Protein AF-A0A526PPE5-F1 (afdb_monomer)

pLDDT: mean 97.27, std 4.37, range [71.31, 98.69]

Foldseek 3Di:
DWDDWDQDPVNQKIWIADPVRDIDMDGPVVCVVPPPDD

Sequence (38 aa):
MLTKALIGDEGRTIELSWENGTRTRFHAMWLRDNALDD

Radius of gyration: 10.95 Å; Cα contacts (8 Å, |Δi|>4): 52; chains: 1; bounding box: 30×16×24 Å

Nearest PDB structures (foldseek):
  6npc-assembly1_B  TM=9.503E-01  e=1.414E-02  Leisingera caerulea
  6npb-assembly1_A  TM=9.562E-01  e=1.733E-02  Leisingera caerulea
  3o2g-assembly1_A  TM=9.622E-01  e=1.012E-01  Homo sapiens
  6mf4-assembly1_A  TM=7.886E-01  e=9.508E-01  Saccharomyces cerevisiae S288C
  6mf5-assembly1_A  TM=7.618E-01  e=1.429E+00  Saccharomyces cerevisiae S288C

Solvent-accessible surface area (backbone atoms only — not comparable to full-atom values): 2372 Å² total; per-residue (Å²): 98,84,74,46,77,44,78,34,77,95,62,49,27,38,42,38,34,33,69,87,7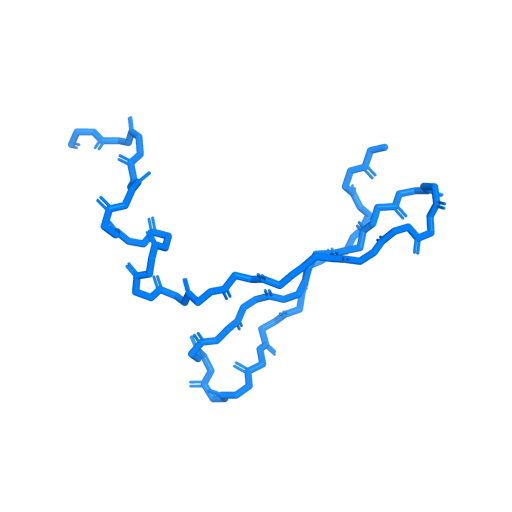0,51,73,49,75,46,47,42,67,59,52,64,77,63,54,89,74,135

Structure (mmCIF, N/CA/C/O backbone):
data_AF-A0A526PPE5-F1
#
_entry.id   AF-A0A526PPE5-F1
#
loop_
_atom_site.group_PDB
_atom_site.id
_atom_site.type_symbol
_atom_site.label_atom_id
_atom_site.label_alt_id
_atom_site.label_comp_id
_atom_site.label_asym_id
_atom_site.label_entity_id
_atom_site.label_seq_id
_atom_site.pdbx_PDB_ins_code
_atom_site.Cartn_x
_atom_site.Cartn_y
_atom_site.Cartn_z
_a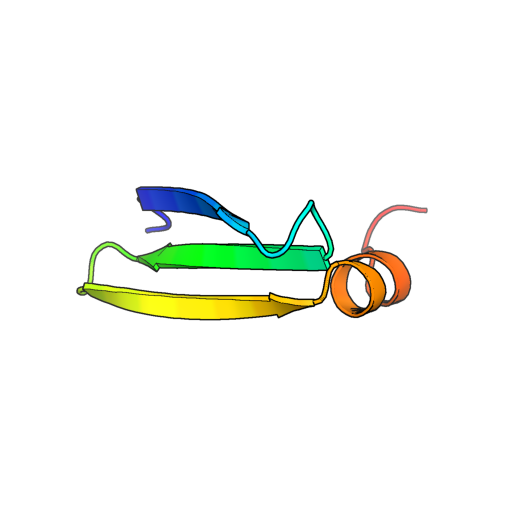tom_site.occupancy
_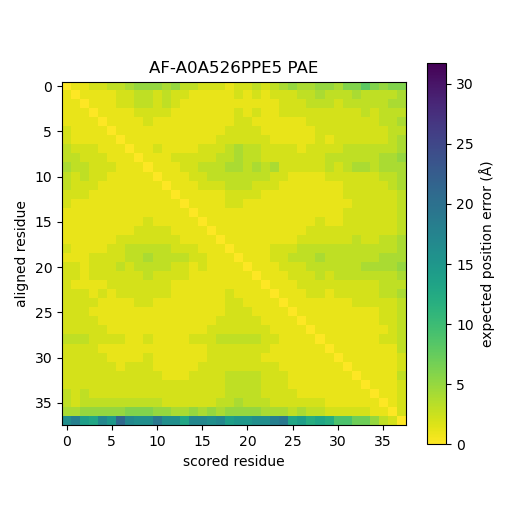atom_site.B_iso_or_equiv
_atom_site.auth_seq_id
_atom_site.auth_comp_id
_atom_site.auth_asym_id
_atom_site.auth_atom_id
_atom_site.pdbx_PDB_model_num
ATOM 1 N N . MET A 1 1 ? -0.862 4.162 13.780 1.00 95.62 1 MET A N 1
ATOM 2 C CA . MET A 1 1 ? 0.231 3.401 13.125 1.00 95.62 1 MET A CA 1
ATOM 3 C C . MET A 1 1 ? -0.254 2.701 11.855 1.00 95.62 1 MET A C 1
ATOM 5 O O . MET A 1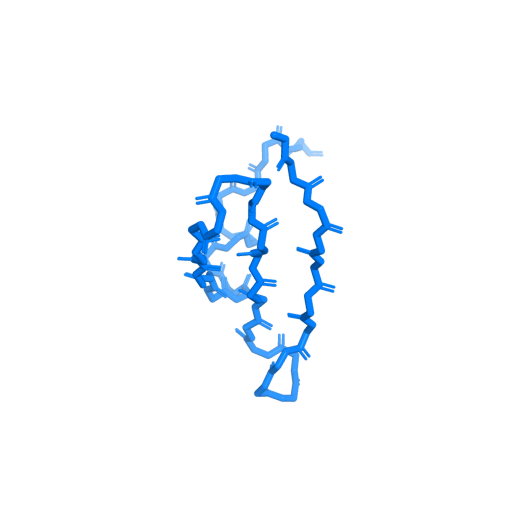 1 ? -1.466 2.604 11.671 1.00 95.62 1 MET A O 1
ATOM 9 N N . LEU A 1 2 ? 0.650 2.252 10.969 1.00 97.56 2 LEU A N 1
ATOM 10 C CA . LEU A 1 2 ? 0.296 1.346 9.861 1.00 97.56 2 LEU A CA 1
ATOM 11 C C . LEU A 1 2 ? -0.048 -0.029 10.449 1.00 97.56 2 LEU A C 1
ATOM 13 O O . LEU A 1 2 ? 0.718 -0.548 11.256 1.00 97.56 2 LEU A O 1
ATOM 17 N N . THR A 1 3 ? -1.183 -0.607 10.064 1.00 98.56 3 THR A N 1
ATOM 18 C CA . THR A 1 3 ? -1.666 -1.888 10.615 1.00 98.56 3 THR A CA 1
ATOM 19 C C . THR A 1 3 ? -1.757 -2.992 9.574 1.00 98.56 3 THR A C 1
ATOM 21 O O . THR A 1 3 ? -1.685 -4.169 9.922 1.00 98.56 3 THR A O 1
ATOM 24 N N . LYS A 1 4 ? -1.918 -2.640 8.293 1.00 98.62 4 LYS A N 1
ATOM 25 C CA . LYS A 1 4 ? -2.025 -3.614 7.205 1.00 98.62 4 LYS A CA 1
ATOM 26 C C . LYS A 1 4 ? -1.501 -3.042 5.896 1.00 98.62 4 LYS A C 1
ATOM 28 O O . LYS A 1 4 ? -1.695 -1.862 5.618 1.00 98.62 4 LYS A O 1
ATOM 33 N N . ALA A 1 5 ? -0.913 -3.911 5.082 1.00 98.44 5 ALA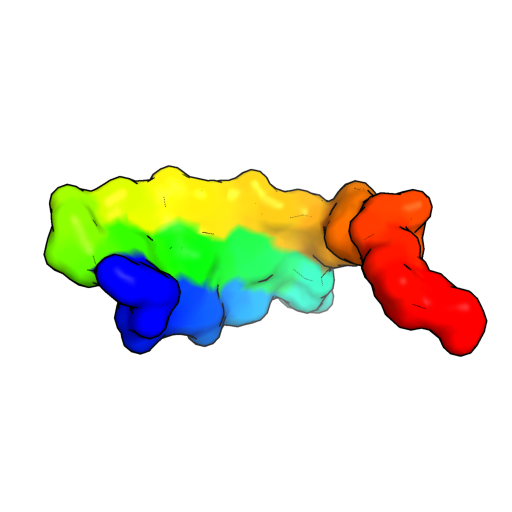 A N 1
ATOM 34 C CA . ALA A 1 5 ? -0.551 -3.639 3.701 1.00 98.44 5 ALA A CA 1
ATOM 35 C C . ALA A 1 5 ? -1.058 -4.785 2.818 1.00 98.44 5 ALA A C 1
ATOM 37 O O . ALA A 1 5 ? -0.847 -5.957 3.137 1.00 98.44 5 ALA A O 1
ATOM 38 N N . LEU A 1 6 ? -1.764 -4.456 1.740 1.00 98.56 6 LEU A N 1
ATOM 39 C CA . LEU A 1 6 ? -2.306 -5.422 0.788 1.00 98.56 6 LEU A CA 1
ATOM 40 C C . LEU A 1 6 ? -1.881 -5.052 -0.624 1.00 98.56 6 LEU A C 1
ATOM 42 O O . LEU A 1 6 ? -2.117 -3.931 -1.068 1.00 98.56 6 LEU A O 1
ATOM 46 N N . ILE A 1 7 ? -1.297 -6.013 -1.332 1.00 98.38 7 ILE A N 1
ATOM 47 C CA . ILE A 1 7 ? -1.008 -5.889 -2.759 1.00 98.38 7 ILE A CA 1
ATOM 48 C C . ILE A 1 7 ? -2.300 -6.170 -3.531 1.00 98.38 7 ILE A C 1
ATOM 50 O O . ILE A 1 7 ? -2.988 -7.155 -3.259 1.00 98.38 7 ILE A O 1
ATOM 54 N N . GLY A 1 8 ? -2.627 -5.303 -4.483 1.00 97.19 8 GLY A N 1
ATOM 55 C CA . GLY A 1 8 ? -3.814 -5.407 -5.324 1.00 97.19 8 GLY A CA 1
ATOM 56 C C . GLY A 1 8 ? -3.494 -5.172 -6.795 1.00 97.19 8 GLY A C 1
ATOM 57 O O . GLY A 1 8 ? -2.369 -4.818 -7.152 1.00 97.19 8 GLY A O 1
ATOM 58 N N . ASP A 1 9 ? -4.504 -5.363 -7.643 1.00 96.94 9 ASP A N 1
ATOM 59 C CA . ASP A 1 9 ? -4.419 -5.135 -9.094 1.00 96.94 9 ASP A CA 1
ATOM 60 C C . ASP A 1 9 ? -3.195 -5.822 -9.724 1.00 96.94 9 ASP A C 1
ATOM 62 O O . ASP A 1 9 ? -2.361 -5.188 -10.364 1.00 96.94 9 ASP A O 1
ATOM 66 N N . GLU A 1 10 ? -3.025 -7.118 -9.431 1.00 97.25 10 GLU A N 1
ATOM 67 C CA . GLU A 1 10 ? -1.901 -7.933 -9.924 1.00 97.25 10 GLU A CA 1
ATOM 68 C C . GLU A 1 10 ? -0.514 -7.326 -9.628 1.00 97.25 10 GLU A C 1
ATOM 70 O O . GLU A 1 10 ? 0.422 -7.462 -10.411 1.00 97.25 10 GLU A O 1
ATOM 75 N N . GLY A 1 11 ? -0.371 -6.623 -8.500 1.00 97.69 11 GLY A N 1
ATOM 76 C CA . GLY A 1 11 ? 0.889 -5.986 -8.108 1.00 97.69 11 GLY A CA 1
ATOM 77 C C . GLY A 1 11 ? 1.015 -4.519 -8.508 1.00 97.69 11 GLY A C 1
ATOM 78 O O . GLY A 1 11 ? 1.990 -3.871 -8.138 1.00 97.69 11 GLY A O 1
ATOM 79 N N . ARG A 1 12 ? 0.038 -3.953 -9.222 1.00 98.44 12 ARG A N 1
ATOM 80 C CA . ARG A 1 12 ? 0.093 -2.558 -9.687 1.00 98.44 12 ARG A CA 1
ATOM 81 C C . ARG A 1 12 ? -0.239 -1.550 -8.594 1.00 98.44 12 ARG A C 1
ATOM 83 O O . ARG A 1 12 ? 0.059 -0.363 -8.752 1.00 98.44 12 ARG A O 1
ATOM 90 N N . THR A 1 13 ? -0.852 -1.988 -7.494 1.00 98.62 13 THR A N 1
ATOM 91 C CA . THR A 1 13 ? -1.196 -1.114 -6.368 1.00 98.62 13 THR A CA 1
ATOM 92 C C . THR A 1 13 ? -0.926 -1.760 -5.016 1.00 98.62 13 THR A C 1
ATOM 94 O O . THR A 1 13 ? -0.923 -2.984 -4.876 1.00 98.62 13 THR A O 1
ATOM 97 N N . ILE A 1 14 ? -0.741 -0.913 -4.006 1.00 98.69 14 ILE A N 1
ATOM 98 C CA . ILE A 1 14 ? -0.771 -1.296 -2.596 1.00 98.69 14 ILE A CA 1
ATOM 99 C C . ILE A 1 14 ? -1.827 -0.459 -1.871 1.00 98.69 14 ILE A C 1
ATOM 101 O O . ILE A 1 14 ? -1.898 0.757 -2.062 1.00 98.69 14 ILE A O 1
ATOM 105 N N . GLU A 1 15 ? -2.655 -1.105 -1.053 1.00 98.69 15 GLU A N 1
ATOM 106 C CA . GLU A 1 15 ? -3.548 -0.447 -0.097 1.00 98.69 15 GLU A CA 1
ATOM 107 C C . GLU A 1 15 ? -2.963 -0.582 1.312 1.00 98.69 15 GLU A C 1
ATOM 109 O O . GLU A 1 15 ? -2.633 -1.680 1.768 1.00 98.69 15 GLU A O 1
ATOM 114 N N . L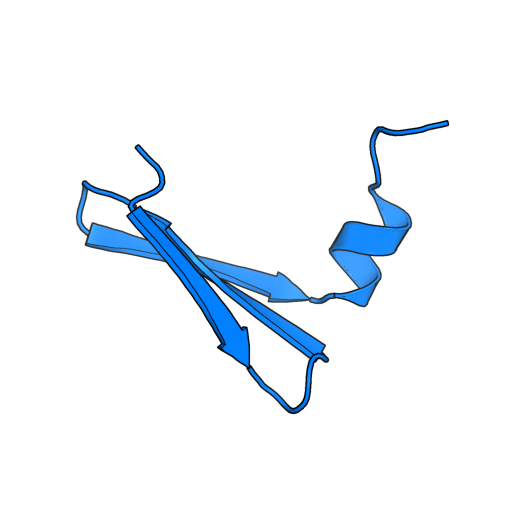EU A 1 16 ? -2.836 0.553 1.992 1.00 98.69 16 LEU A N 1
ATOM 115 C CA . LEU A 1 16 ? -2.378 0.672 3.367 1.00 98.69 16 LEU A CA 1
ATOM 116 C C . LEU A 1 16 ? -3.572 0.966 4.271 1.00 98.69 16 LEU A C 1
ATOM 118 O O . LEU A 1 16 ? -4.343 1.889 3.995 1.00 98.69 16 LEU A O 1
ATOM 122 N N . SER A 1 17 ? -3.688 0.221 5.368 1.00 98.69 17 SER A N 1
ATOM 123 C CA . SER A 1 17 ? -4.648 0.503 6.435 1.00 98.69 17 SER A CA 1
ATOM 124 C C . SER A 1 17 ? -3.940 1.077 7.647 1.00 98.69 17 SER A C 1
ATOM 126 O O . SER A 1 17 ? -2.903 0.570 8.084 1.00 98.69 17 SER A O 1
ATOM 128 N N . TRP A 1 18 ? -4.552 2.099 8.224 1.00 98.50 18 TRP A N 1
ATOM 129 C CA . TRP A 1 18 ? -4.060 2.788 9.403 1.00 98.50 18 TRP A CA 1
ATOM 130 C C . TRP A 1 18 ? -4.948 2.481 10.608 1.00 98.50 18 TRP A C 1
ATOM 132 O O . TRP A 1 18 ? -6.134 2.185 10.487 1.00 98.50 18 TRP A O 1
ATOM 142 N N . GLU A 1 19 ? -4.365 2.558 11.796 1.00 98.44 19 GLU A N 1
ATOM 143 C CA . GLU A 1 19 ? -5.029 2.288 13.078 1.00 98.44 19 GLU A CA 1
ATOM 144 C C . GLU A 1 19 ? -6.259 3.171 13.340 1.00 98.44 19 GLU A C 1
ATOM 146 O O . GLU A 1 19 ? -7.213 2.731 13.972 1.00 98.44 19 GLU A O 1
ATOM 151 N N . ASN A 1 20 ? -6.279 4.389 12.793 1.00 97.88 20 ASN A N 1
ATOM 152 C CA . ASN A 1 20 ? -7.429 5.295 12.860 1.00 97.88 20 ASN A CA 1
ATOM 153 C C . ASN A 1 20 ? -8.558 4.934 11.871 1.00 97.88 20 ASN A C 1
ATOM 155 O O . ASN A 1 20 ? -9.508 5.697 11.723 1.00 97.88 20 ASN A O 1
ATOM 159 N N . GLY A 1 21 ? -8.445 3.808 11.162 1.00 97.88 21 GLY A N 1
ATOM 160 C CA . GLY A 1 21 ? -9.418 3.344 10.175 1.00 97.88 21 GLY A CA 1
ATOM 161 C C . GLY A 1 21 ? -9.229 3.924 8.772 1.00 97.88 21 GLY A C 1
ATOM 162 O O . GLY A 1 21 ? -9.874 3.447 7.837 1.00 97.88 21 GLY A O 1
ATOM 163 N N . THR A 1 22 ? -8.335 4.901 8.588 1.00 98.50 22 THR A N 1
ATOM 164 C CA . THR A 1 22 ? -8.031 5.456 7.264 1.00 98.50 22 THR A CA 1
ATOM 165 C C . THR A 1 22 ? -7.428 4.388 6.359 1.00 98.50 22 THR A C 1
ATOM 167 O O . THR A 1 22 ? -6.669 3.520 6.801 1.00 98.50 22 THR A O 1
ATOM 170 N N . ARG A 1 23 ? -7.733 4.488 5.064 1.00 98.25 23 ARG A N 1
ATOM 171 C CA . ARG A 1 23 ? -7.102 3.691 4.013 1.00 98.25 23 ARG A CA 1
ATOM 172 C C . ARG A 1 23 ? -6.498 4.591 2.954 1.00 98.25 23 ARG A C 1
ATOM 174 O O . ARG A 1 23 ? -7.052 5.641 2.633 1.00 98.25 23 ARG A O 1
ATOM 181 N N . THR A 1 24 ? -5.362 4.179 2.414 1.00 98.38 24 THR A N 1
ATOM 182 C CA . THR A 1 24 ? -4.643 4.929 1.382 1.00 98.38 24 THR A CA 1
ATOM 183 C C . THR A 1 24 ? -4.125 3.964 0.333 1.00 98.38 24 THR A C 1
ATOM 185 O O . THR A 1 24 ? -3.660 2.882 0.675 1.00 98.38 24 THR A O 1
ATOM 188 N N . ARG A 1 25 ? -4.187 4.351 -0.942 1.00 98.38 25 ARG A N 1
ATOM 189 C CA . ARG A 1 25 ? -3.725 3.527 -2.058 1.00 98.38 25 ARG A CA 1
ATOM 190 C C . ARG A 1 25 ? -2.621 4.240 -2.822 1.00 98.38 25 ARG A C 1
ATOM 192 O O . ARG A 1 25 ? -2.773 5.415 -3.146 1.00 98.38 25 ARG A O 1
ATOM 199 N N . PHE A 1 26 ? -1.579 3.497 -3.176 1.00 98.62 26 PHE A N 1
ATOM 200 C CA . PHE A 1 26 ? -0.488 3.971 -4.024 1.00 98.62 26 PHE A CA 1
ATOM 201 C C . PHE A 1 26 ? -0.318 3.064 -5.242 1.00 98.62 26 PHE A C 1
ATOM 203 O O . PHE A 1 26 ? -0.497 1.847 -5.153 1.00 98.62 26 PHE A O 1
ATOM 210 N N . HIS A 1 27 ? 0.036 3.660 -6.380 1.00 98.62 27 HIS A N 1
ATOM 211 C CA . HIS A 1 27 ? 0.485 2.915 -7.554 1.00 98.62 27 HIS A CA 1
ATOM 212 C C . HIS A 1 27 ? 1.930 2.452 -7.352 1.00 98.62 27 HIS A C 1
ATOM 214 O O . HIS A 1 27 ? 2.762 3.221 -6.871 1.00 98.62 27 HIS A O 1
ATOM 220 N N . ALA A 1 28 ? 2.236 1.221 -7.765 1.00 98.38 28 ALA A N 1
ATOM 221 C CA . ALA A 1 28 ? 3.574 0.645 -7.638 1.00 98.38 28 ALA A CA 1
ATOM 222 C C . ALA A 1 28 ? 4.632 1.468 -8.392 1.00 98.38 28 ALA A C 1
ATOM 224 O O . ALA A 1 28 ? 5.703 1.725 -7.850 1.00 98.38 28 ALA A O 1
ATOM 225 N N . MET A 1 29 ? 4.300 1.962 -9.594 1.00 98.06 29 MET A N 1
ATOM 226 C CA . MET A 1 29 ? 5.191 2.837 -10.370 1.00 98.06 29 MET A CA 1
ATOM 227 C C . MET A 1 29 ? 5.517 4.133 -9.627 1.00 98.06 29 MET A C 1
ATOM 229 O O . MET A 1 29 ? 6.675 4.508 -9.541 1.00 98.06 29 MET A O 1
ATOM 233 N N . TRP A 1 30 ? 4.521 4.769 -9.003 1.00 98.44 30 TRP A N 1
ATOM 234 C CA . TRP A 1 30 ? 4.754 6.000 -8.248 1.00 98.44 30 TRP A CA 1
ATOM 235 C C . TRP A 1 30 ? 5.691 5.769 -7.059 1.00 98.44 30 TRP A C 1
ATOM 237 O O . TRP A 1 30 ? 6.600 6.562 -6.836 1.00 98.44 30 TRP A O 1
ATOM 247 N N . LEU A 1 31 ? 5.498 4.670 -6.319 1.00 98.25 31 LEU A N 1
ATOM 248 C CA . LEU A 1 31 ? 6.388 4.311 -5.212 1.00 98.25 31 LEU A CA 1
ATOM 249 C C . LEU A 1 31 ? 7.813 4.043 -5.700 1.00 98.25 31 LEU A C 1
ATOM 251 O O . LEU A 1 31 ? 8.757 4.477 -5.051 1.00 98.25 31 LEU A O 1
ATOM 255 N N . ARG A 1 32 ? 7.972 3.372 -6.848 1.00 97.50 32 ARG A N 1
ATOM 256 C CA . ARG A 1 32 ? 9.289 3.129 -7.448 1.00 97.50 32 ARG A CA 1
ATOM 257 C C . ARG A 1 32 ? 9.967 4.422 -7.898 1.00 97.50 32 ARG A C 1
ATOM 259 O O . ARG A 1 32 ? 11.174 4.549 -7.709 1.00 97.50 32 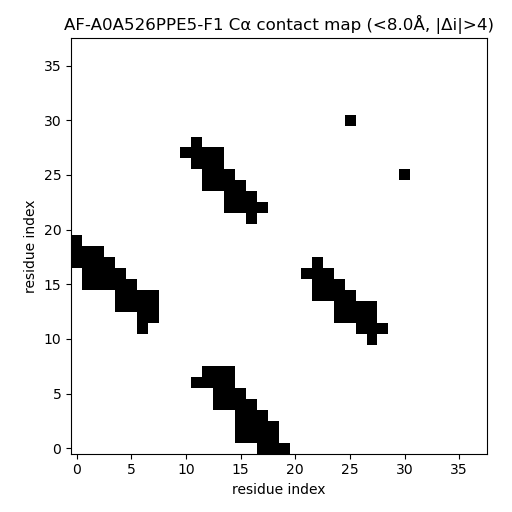ARG A O 1
ATOM 266 N N . ASP A 1 33 ? 9.219 5.347 -8.485 1.00 97.94 33 ASP A N 1
ATOM 267 C CA . ASP A 1 33 ? 9.748 6.624 -8.978 1.00 97.94 33 ASP A CA 1
ATOM 268 C C . ASP A 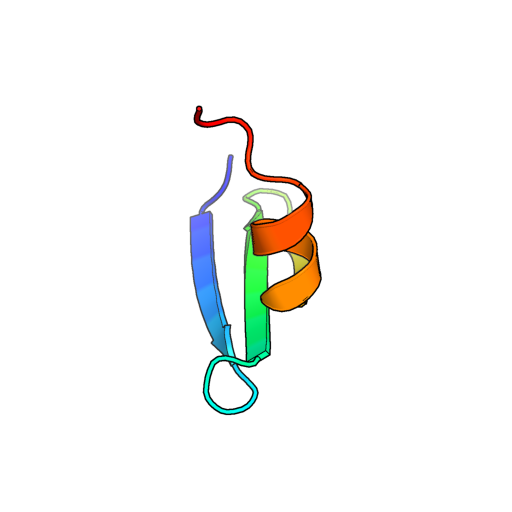1 33 ? 10.121 7.583 -7.835 1.00 97.94 33 ASP A C 1
ATOM 270 O O . ASP A 1 33 ? 10.958 8.460 -8.019 1.00 97.94 33 ASP A O 1
ATOM 274 N N . ASN A 1 34 ? 9.518 7.411 -6.653 1.00 97.56 34 ASN A N 1
ATOM 275 C CA . ASN A 1 34 ? 9.745 8.233 -5.458 1.00 97.56 34 ASN A CA 1
ATOM 27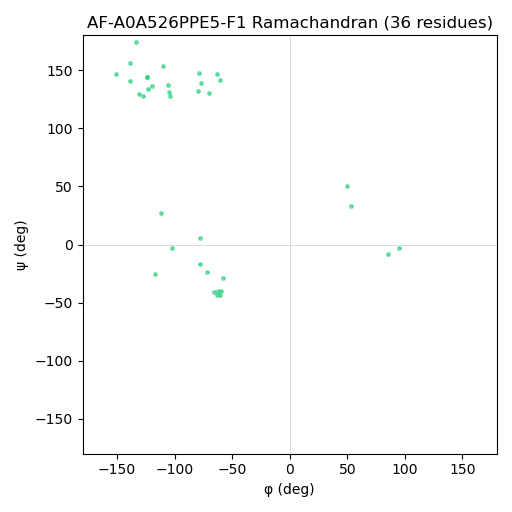6 C C . ASN A 1 34 ? 10.454 7.449 -4.342 1.00 97.56 34 ASN A C 1
ATOM 278 O O . ASN A 1 34 ? 10.261 7.733 -3.157 1.00 97.56 34 ASN A O 1
ATOM 282 N N . ALA A 1 35 ? 11.228 6.431 -4.719 1.00 97.75 35 ALA A N 1
ATOM 283 C CA . ALA A 1 35 ? 12.026 5.660 -3.781 1.00 97.75 35 ALA A CA 1
ATOM 284 C C . ALA A 1 35 ? 13.043 6.584 -3.078 1.00 97.75 35 ALA A C 1
ATOM 286 O O . ALA A 1 35 ? 13.545 7.531 -3.684 1.00 97.75 35 ALA A O 1
ATOM 287 N N . LEU A 1 36 ? 13.277 6.358 -1.782 1.00 97.38 36 LEU A N 1
ATOM 288 C CA . LEU A 1 36 ? 14.166 7.195 -0.956 1.00 97.38 36 LEU A CA 1
ATOM 289 C C . LEU A 1 36 ? 15.538 6.544 -0.721 1.00 97.38 36 LEU A C 1
ATOM 291 O O . LEU A 1 36 ? 16.380 7.118 -0.034 1.00 97.38 36 LEU A O 1
ATOM 295 N N . ASP A 1 37 ? 15.719 5.330 -1.228 1.00 93.56 37 ASP A N 1
ATOM 296 C CA . ASP A 1 37 ? 16.987 4.624 -1.348 1.00 93.56 37 ASP A CA 1
ATOM 297 C C . ASP A 1 37 ? 17.799 5.125 -2.557 1.00 93.56 37 ASP A C 1
ATOM 299 O O . ASP A 1 37 ? 17.221 5.523 -3.570 1.00 93.56 37 ASP A O 1
ATOM 303 N N . ASP A 1 38 ? 19.131 5.104 -2.409 1.00 71.31 38 ASP A N 1
ATOM 304 C CA . ASP A 1 38 ? 20.122 5.324 -3.481 1.00 71.31 38 ASP A CA 1
ATOM 305 C C . ASP A 1 38 ? 20.388 4.026 -4.268 1.00 71.31 38 ASP A C 1
ATOM 307 O O . ASP A 1 38 ? 20.592 2.969 -3.619 1.00 71.31 38 ASP A O 1
#

Secondary structure (DSSP, 8-state):
-EEEEEEEGGGTEEEEEETTS-EEEEEHHHHHHT----

Mean predicted aligned error: 2.11 Å